Protein AF-A0A3R8VM02-F1 (afdb_monomer_lite)

pLDDT: mean 80.71, std 16.91, range [42.28, 97.25]

Structure (mmCIF, N/CA/C/O backbone):
data_AF-A0A3R8VM02-F1
#
_entry.id   AF-A0A3R8VM02-F1
#
loop_
_atom_site.group_PDB
_atom_site.id
_atom_site.type_symbol
_atom_site.label_atom_id
_atom_site.label_alt_id
_atom_site.label_comp_id
_atom_site.label_asym_id
_atom_site.label_entity_id
_atom_site.label_seq_id
_atom_site.pdbx_PDB_ins_code
_atom_site.Cartn_x
_atom_site.Cartn_y
_atom_site.Cartn_z
_atom_site.occupancy
_ato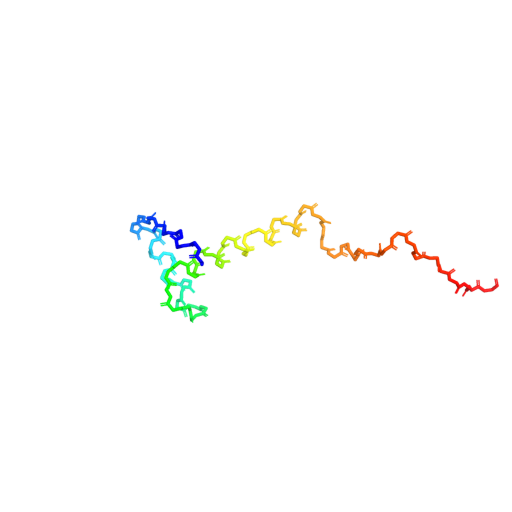m_site.B_iso_or_equiv
_atom_site.auth_seq_id
_atom_site.auth_comp_id
_atom_site.auth_asym_id
_atom_site.auth_atom_id
_atom_site.pdbx_PDB_model_num
ATOM 1 N N . MET A 1 1 ? 16.062 8.570 14.348 1.00 42.28 1 MET A N 1
ATOM 2 C CA . MET A 1 1 ? 15.068 8.248 13.304 1.00 42.28 1 MET A CA 1
ATOM 3 C C . MET A 1 1 ? 14.395 9.556 12.933 1.00 42.28 1 MET A C 1
ATOM 5 O O . MET A 1 1 ? 13.856 10.191 13.827 1.00 42.28 1 MET A O 1
ATOM 9 N N . HIS A 1 2 ? 14.543 10.041 11.698 1.00 48.75 2 HIS A N 1
ATOM 10 C CA . HIS A 1 2 ? 13.885 11.284 11.286 1.00 48.75 2 HIS A CA 1
ATOM 11 C C . HIS A 1 2 ? 12.392 10.992 11.131 1.00 48.75 2 HIS A C 1
ATOM 13 O O . HIS A 1 2 ? 12.013 10.206 10.269 1.00 48.75 2 HIS A O 1
ATOM 19 N N . GLN A 1 3 ? 11.567 11.563 12.006 1.00 53.09 3 GLN A N 1
ATOM 20 C CA . GLN A 1 3 ? 10.116 11.452 11.921 1.00 53.09 3 GLN A CA 1
ATOM 21 C C . GLN A 1 3 ? 9.646 12.411 10.822 1.00 53.09 3 GLN A C 1
ATOM 23 O O . GLN A 1 3 ? 9.329 13.569 11.076 1.00 53.09 3 GLN A O 1
ATOM 28 N N . THR A 1 4 ? 9.710 11.964 9.569 1.00 64.25 4 THR A N 1
ATOM 29 C CA . THR A 1 4 ? 9.072 12.661 8.452 1.00 64.25 4 THR A CA 1
ATOM 30 C C . THR A 1 4 ? 7.588 12.327 8.499 1.00 64.25 4 THR A C 1
ATOM 32 O O . THR A 1 4 ? 7.190 11.265 8.031 1.00 64.25 4 THR A O 1
ATOM 35 N N . GLY A 1 5 ? 6.790 13.193 9.121 1.00 65.81 5 GLY A N 1
ATOM 36 C CA . GLY A 1 5 ? 5.334 13.074 9.089 1.00 65.81 5 GLY A CA 1
ATOM 37 C C . GLY A 1 5 ? 4.796 13.505 7.728 1.00 65.81 5 GLY A C 1
ATOM 38 O O . GLY A 1 5 ? 5.224 14.526 7.185 1.00 65.81 5 GLY A O 1
ATOM 39 N N . PHE A 1 6 ? 3.866 12.735 7.176 1.00 75.94 6 PHE A N 1
ATOM 40 C CA . PHE A 1 6 ? 3.159 13.081 5.949 1.00 75.94 6 PHE A CA 1
ATOM 41 C C . PHE A 1 6 ? 1.780 13.647 6.296 1.00 75.94 6 PHE A C 1
ATOM 43 O O . PHE A 1 6 ? 1.075 13.132 7.163 1.00 75.94 6 PHE A O 1
ATOM 50 N N . THR A 1 7 ? 1.371 14.707 5.606 1.00 86.06 7 THR A N 1
ATOM 51 C CA . THR A 1 7 ? -0.019 15.174 5.628 1.00 86.06 7 THR A CA 1
ATOM 52 C C . THR A 1 7 ? -0.768 14.554 4.464 1.00 86.06 7 THR A C 1
ATOM 54 O O . THR A 1 7 ? -0.322 14.669 3.324 1.00 86.06 7 THR A O 1
ATOM 57 N N . TYR A 1 8 ? -1.907 13.937 4.761 1.00 87.38 8 TYR A N 1
ATOM 58 C CA . TYR A 1 8 ? -2.744 13.237 3.793 1.00 87.38 8 TYR A CA 1
ATOM 59 C C . TYR A 1 8 ? -4.109 13.915 3.704 1.00 87.38 8 TYR A C 1
ATOM 61 O O . TYR A 1 8 ? -4.670 14.305 4.733 1.00 87.38 8 TYR A O 1
ATOM 69 N N . ASN A 1 9 ? -4.666 14.005 2.501 1.00 94.19 9 ASN A N 1
ATOM 70 C CA . ASN A 1 9 ? -6.081 14.324 2.332 1.00 94.19 9 ASN A CA 1
ATOM 71 C C . ASN A 1 9 ? -6.970 13.105 2.671 1.00 94.19 9 ASN A C 1
ATOM 73 O O . ASN A 1 9 ? -6.478 11.996 2.894 1.00 94.19 9 ASN A O 1
ATOM 77 N N . ASP A 1 10 ? -8.288 13.296 2.720 1.00 94.38 10 ASP A N 1
ATOM 78 C CA . ASP A 1 10 ? -9.218 12.239 3.137 1.00 94.38 10 ASP A CA 1
ATOM 79 C C . ASP A 1 10 ? -9.215 11.023 2.194 1.00 94.38 10 ASP A C 1
ATOM 81 O O . ASP A 1 10 ? -9.278 9.879 2.650 1.00 94.38 10 ASP A O 1
ATOM 85 N N . GLU A 1 11 ? -9.080 11.241 0.885 1.00 94.88 11 GLU A N 1
ATOM 86 C CA . GLU A 1 11 ? -9.022 10.160 -0.105 1.00 94.88 11 GLU A CA 1
ATOM 87 C C . GLU A 1 11 ? -7.745 9.323 0.049 1.00 94.88 11 GLU A C 1
ATOM 89 O O . GLU A 1 11 ? -7.787 8.089 0.053 1.00 94.88 11 GLU A O 1
ATOM 94 N N . GLU A 1 12 ? -6.606 9.989 0.239 1.00 94.38 12 GLU A N 1
ATOM 95 C CA . GLU A 1 12 ? -5.312 9.362 0.500 1.00 94.38 12 GLU A CA 1
ATOM 96 C C . GLU A 1 12 ? -5.354 8.545 1.790 1.00 94.38 12 GLU A C 1
ATOM 98 O O . GLU A 1 12 ? -4.900 7.396 1.804 1.00 94.38 12 GLU A O 1
ATOM 103 N N . ARG A 1 13 ? -5.970 9.082 2.854 1.00 95.31 13 ARG A N 1
ATOM 104 C CA . ARG A 1 13 ? -6.166 8.349 4.112 1.00 95.31 13 ARG A CA 1
ATOM 105 C C . ARG A 1 13 ? -6.968 7.076 3.896 1.00 95.31 13 ARG A C 1
ATOM 107 O O . ARG A 1 13 ? -6.538 6.025 4.355 1.00 95.31 13 ARG A O 1
ATOM 114 N N . LEU A 1 14 ? -8.084 7.129 3.169 1.00 96.25 14 LEU A N 1
ATOM 115 C CA . LEU A 1 14 ? -8.910 5.944 2.906 1.00 96.25 14 LEU A CA 1
ATOM 116 C C . LEU A 1 14 ? -8.137 4.840 2.174 1.00 96.25 14 LEU A C 1
ATOM 118 O O . LEU A 1 14 ? -8.308 3.654 2.467 1.00 96.25 14 LEU A O 1
ATOM 122 N N . VAL A 1 15 ? -7.279 5.211 1.224 1.00 95.25 15 VAL A N 1
ATOM 123 C CA . VAL A 1 15 ? -6.422 4.250 0.520 1.00 95.25 15 VAL A CA 1
ATOM 124 C C . VAL A 1 15 ? -5.366 3.669 1.462 1.00 95.25 15 VAL A C 1
ATOM 126 O O . VAL A 1 15 ? -5.164 2.452 1.473 1.00 95.25 15 VAL A O 1
ATOM 129 N N . LEU A 1 16 ? -4.710 4.511 2.262 1.00 95.62 16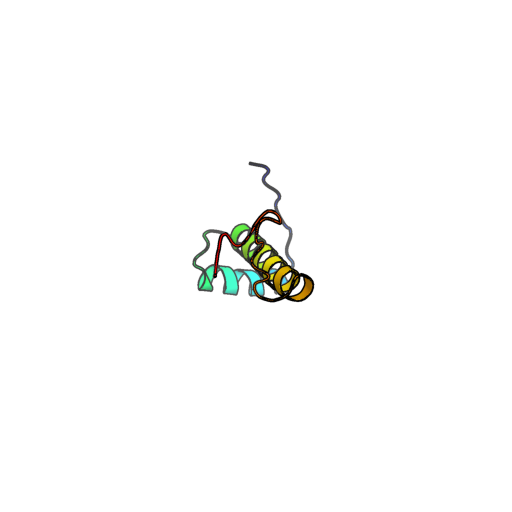 LEU A N 1
ATOM 130 C CA . LEU A 1 16 ? -3.668 4.086 3.196 1.00 95.62 16 LEU A CA 1
ATOM 131 C C . LEU A 1 16 ? -4.211 3.190 4.311 1.00 95.62 16 LEU A C 1
ATOM 133 O O . LEU A 1 16 ? -3.562 2.205 4.646 1.00 95.62 16 LEU A O 1
ATOM 137 N N . GLU A 1 17 ? -5.413 3.462 4.817 1.00 96.75 17 GLU A N 1
ATOM 138 C CA . GLU A 1 17 ? -6.119 2.626 5.798 1.00 96.75 17 GLU A CA 1
ATOM 139 C C . GLU A 1 17 ? -6.333 1.203 5.260 1.00 96.75 17 GLU A C 1
ATOM 141 O O . GLU A 1 17 ? -5.965 0.224 5.909 1.00 96.75 17 GLU A O 1
ATOM 146 N N . ARG A 1 18 ? -6.800 1.064 4.009 1.00 97.06 18 ARG A N 1
ATOM 147 C CA . ARG A 1 18 ? -6.951 -0.256 3.365 1.00 97.06 18 ARG A CA 1
ATOM 148 C C . ARG A 1 18 ? -5.623 -1.002 3.262 1.00 97.06 18 ARG A C 1
ATOM 150 O O . ARG A 1 18 ? -5.571 -2.216 3.463 1.00 97.06 18 ARG A O 1
ATOM 157 N N . VAL A 1 19 ? -4.545 -0.293 2.927 1.00 95.62 19 VAL A N 1
ATOM 158 C CA . VAL A 1 19 ? -3.20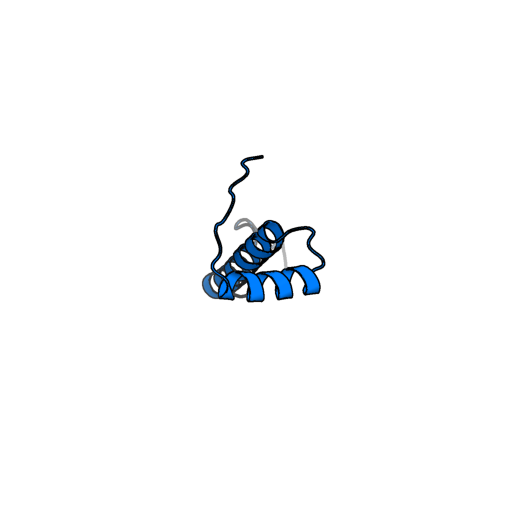9 -0.896 2.841 1.00 95.62 19 VAL A CA 1
ATOM 159 C C . VAL A 1 19 ? -2.710 -1.301 4.224 1.00 95.62 19 VAL A C 1
ATOM 161 O O . VAL A 1 19 ? -2.244 -2.435 4.366 1.00 95.62 19 VAL A O 1
ATOM 164 N N . ARG A 1 20 ? -2.860 -0.428 5.228 1.00 96.44 20 ARG A N 1
ATOM 165 C CA . ARG A 1 20 ? -2.504 -0.687 6.627 1.00 96.44 20 ARG A CA 1
ATOM 166 C C . ARG A 1 20 ? -3.167 -1.965 7.117 1.00 96.44 20 ARG A C 1
ATOM 168 O O . ARG A 1 20 ? -2.464 -2.849 7.596 1.00 96.44 20 ARG A O 1
ATOM 175 N N . ASP A 1 21 ? -4.472 -2.103 6.915 1.00 97.25 21 ASP A N 1
ATOM 176 C CA . ASP A 1 21 ? -5.224 -3.276 7.362 1.00 97.25 21 ASP A CA 1
ATOM 177 C C . ASP A 1 21 ? -4.806 -4.545 6.599 1.00 97.25 21 ASP A C 1
ATOM 179 O O . ASP A 1 21 ? -4.604 -5.600 7.201 1.00 97.25 21 ASP A O 1
ATOM 183 N N . SER A 1 22 ? -4.589 -4.446 5.279 1.00 95.94 22 SER A N 1
ATOM 184 C CA . SER A 1 22 ? -4.189 -5.596 4.450 1.00 95.94 22 SER A CA 1
ATOM 185 C C . SER A 1 22 ? -2.802 -6.154 4.790 1.00 95.94 22 SER A C 1
ATOM 187 O O . SER A 1 22 ? -2.581 -7.360 4.701 1.00 95.94 22 SER A O 1
ATOM 189 N N . GLN A 1 23 ? -1.866 -5.282 5.169 1.00 94.62 23 GLN A N 1
ATOM 190 C CA . GLN A 1 23 ? -0.481 -5.638 5.488 1.00 94.62 23 GLN A CA 1
ATOM 191 C C . GLN A 1 23 ? -0.222 -5.693 7.001 1.00 94.62 23 GLN A C 1
ATOM 193 O O . GLN A 1 23 ? 0.876 -6.058 7.413 1.00 94.62 23 GLN A O 1
ATOM 198 N N . ARG A 1 24 ? -1.235 -5.363 7.818 1.00 96.25 24 ARG A N 1
ATOM 199 C CA . ARG A 1 24 ? -1.183 -5.280 9.285 1.00 96.25 24 ARG A CA 1
ATOM 200 C C . ARG A 1 24 ? -0.101 -4.329 9.805 1.00 96.25 24 ARG A C 1
ATOM 202 O O . ARG A 1 24 ? 0.651 -4.679 10.712 1.00 96.25 24 ARG A O 1
ATOM 209 N N . PHE A 1 25 ? -0.017 -3.134 9.227 1.00 95.75 25 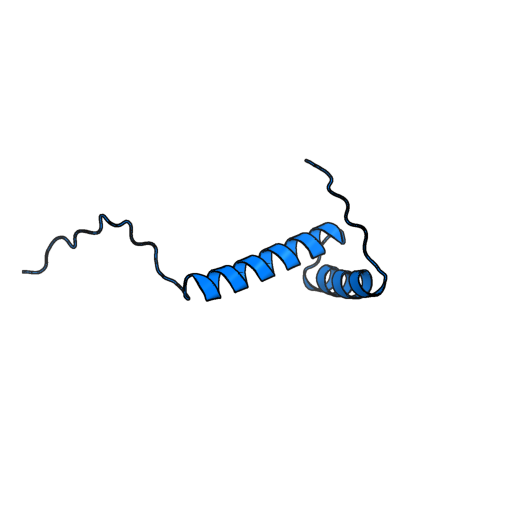PHE A N 1
ATOM 210 C CA . PHE A 1 25 ? 0.881 -2.092 9.728 1.00 95.75 25 PHE A CA 1
ATOM 211 C C . PHE A 1 25 ? 0.311 -1.399 10.968 1.00 95.75 25 PHE A C 1
ATOM 213 O O . PHE A 1 25 ? -0.903 -1.308 11.140 1.00 95.75 25 PHE A O 1
ATOM 220 N N . SER A 1 26 ? 1.197 -0.890 11.824 1.00 92.88 26 SER A N 1
ATOM 221 C CA . SER A 1 26 ? 0.798 -0.230 13.074 1.00 92.88 26 SER A CA 1
ATOM 222 C C . SER A 1 26 ? 0.278 1.193 12.863 1.00 92.88 26 SER A C 1
ATOM 224 O O . SER A 1 26 ? -0.521 1.678 13.657 1.00 92.88 26 SER A O 1
ATOM 226 N N . ASP A 1 27 ? 0.728 1.865 11.804 1.00 92.50 27 ASP A N 1
ATOM 227 C CA . ASP A 1 27 ? 0.399 3.256 11.504 1.00 92.50 27 ASP A CA 1
ATOM 228 C C . ASP A 1 27 ? 0.323 3.502 9.985 1.00 92.50 27 ASP A C 1
ATOM 230 O O . ASP A 1 27 ? 0.662 2.637 9.168 1.00 92.50 27 ASP A O 1
ATOM 234 N N . LEU A 1 28 ? -0.187 4.677 9.603 1.00 93.50 28 LEU A N 1
ATOM 235 C CA . LEU A 1 28 ? -0.359 5.058 8.197 1.00 93.50 28 LEU A CA 1
ATOM 236 C C . LEU A 1 28 ? 0.963 5.395 7.501 1.00 93.50 28 LEU A C 1
ATOM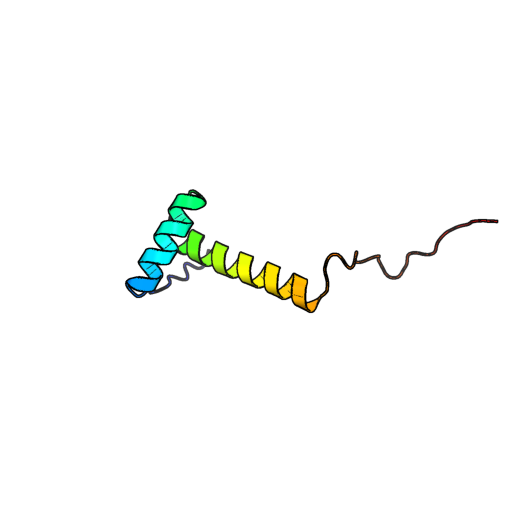 238 O O . LEU A 1 28 ? 1.068 5.183 6.293 1.00 93.50 28 LEU A O 1
ATOM 242 N N . ASP A 1 29 ? 1.973 5.855 8.236 1.00 92.19 29 ASP A N 1
ATOM 243 C CA . ASP A 1 29 ? 3.273 6.203 7.660 1.00 92.19 29 ASP A CA 1
ATOM 244 C C . ASP A 1 29 ? 4.009 4.943 7.188 1.00 92.19 29 ASP A C 1
ATOM 246 O O . ASP A 1 29 ? 4.582 4.929 6.098 1.00 92.19 29 ASP A O 1
ATOM 250 N N . GLN A 1 30 ? 3.894 3.833 7.921 1.00 93.06 30 GLN A N 1
ATOM 251 C CA . GLN A 1 30 ? 4.376 2.520 7.486 1.00 93.06 30 GLN A CA 1
ATOM 252 C C . GLN A 1 30 ? 3.667 2.035 6.215 1.00 93.06 30 GLN A C 1
ATOM 254 O O . GLN A 1 30 ? 4.306 1.482 5.312 1.00 93.06 30 GLN A O 1
ATOM 259 N N . ALA A 1 31 ? 2.354 2.260 6.108 1.00 95.19 31 ALA A N 1
ATOM 260 C CA . ALA A 1 31 ? 1.597 1.928 4.903 1.00 95.19 31 ALA A CA 1
ATOM 261 C C . ALA A 1 31 ? 2.043 2.779 3.700 1.00 95.19 31 ALA A C 1
ATOM 263 O O . ALA A 1 31 ? 2.223 2.246 2.597 1.00 95.19 31 ALA A O 1
ATOM 264 N N . ALA A 1 32 ? 2.285 4.076 3.915 1.00 94.00 32 ALA A N 1
ATOM 265 C CA . ALA A 1 32 ? 2.794 4.991 2.899 1.00 94.00 32 ALA A CA 1
ATOM 266 C C . ALA A 1 32 ? 4.206 4.597 2.441 1.00 94.00 32 ALA A C 1
ATOM 268 O O . ALA A 1 32 ? 4.451 4.450 1.238 1.00 94.00 32 ALA A O 1
ATOM 269 N N . GLU A 1 33 ? 5.118 4.327 3.379 1.00 93.56 33 GLU A N 1
ATOM 270 C CA . GLU A 1 33 ? 6.471 3.861 3.075 1.00 93.56 33 GLU A CA 1
ATOM 271 C C . GLU A 1 33 ? 6.428 2.566 2.253 1.00 93.56 33 GLU A C 1
ATOM 273 O O . GLU A 1 33 ? 7.110 2.430 1.229 1.00 93.56 33 GLU A O 1
ATOM 278 N N . TRP A 1 34 ? 5.590 1.610 2.656 1.00 94.75 34 TRP A N 1
ATOM 279 C CA . TRP A 1 34 ? 5.446 0.351 1.939 1.00 94.75 34 TRP A CA 1
ATOM 280 C C . TRP A 1 34 ? 4.937 0.546 0.508 1.00 94.75 34 TRP A C 1
ATOM 282 O O . TRP A 1 34 ? 5.467 -0.083 -0.418 1.00 94.75 34 TRP A O 1
ATOM 292 N N . LEU A 1 35 ? 3.954 1.427 0.292 1.00 93.56 35 LEU A N 1
ATOM 293 C CA . LEU A 1 35 ? 3.455 1.753 -1.047 1.00 93.56 35 LEU A CA 1
ATOM 294 C C . LEU A 1 35 ? 4.553 2.350 -1.927 1.00 93.56 35 LEU A C 1
ATOM 296 O O . LEU A 1 35 ? 4.742 1.893 -3.061 1.00 93.56 35 LEU A O 1
ATOM 300 N N . ILE A 1 36 ? 5.313 3.312 -1.398 1.00 92.75 36 ILE A N 1
ATOM 301 C CA . ILE A 1 36 ? 6.434 3.945 -2.105 1.00 92.75 36 ILE A CA 1
ATOM 302 C C . ILE A 1 36 ? 7.472 2.886 -2.485 1.00 92.75 36 ILE A C 1
ATOM 304 O O . ILE A 1 36 ? 7.815 2.740 -3.662 1.00 92.75 36 ILE A O 1
ATOM 308 N N . ARG A 1 37 ? 7.920 2.067 -1.524 1.00 93.50 37 ARG A N 1
ATOM 309 C CA . ARG A 1 37 ? 8.899 0.991 -1.766 1.00 93.50 37 ARG A CA 1
ATOM 310 C C . ARG A 1 37 ? 8.390 -0.018 -2.791 1.00 93.50 37 ARG A C 1
ATOM 312 O O . ARG A 1 37 ? 9.143 -0.453 -3.663 1.00 93.50 37 ARG A O 1
ATOM 319 N N . THR A 1 38 ? 7.113 -0.378 -2.726 1.00 93.62 38 THR A N 1
ATOM 320 C CA . THR A 1 38 ? 6.482 -1.310 -3.667 1.00 93.62 38 THR A CA 1
ATOM 321 C C . THR A 1 38 ? 6.439 -0.733 -5.077 1.00 93.62 38 THR A C 1
ATOM 323 O O . THR A 1 38 ? 6.774 -1.430 -6.041 1.00 93.62 38 THR A O 1
ATOM 326 N N . ARG A 1 39 ? 6.085 0.549 -5.223 1.00 93.31 39 ARG A N 1
ATOM 327 C CA . ARG A 1 39 ? 6.102 1.239 -6.515 1.00 93.31 39 ARG A CA 1
ATOM 328 C C . ARG A 1 39 ? 7.515 1.314 -7.082 1.00 93.31 39 ARG A C 1
ATOM 330 O O . ARG A 1 39 ? 7.699 0.950 -8.242 1.00 93.31 39 ARG A O 1
ATOM 337 N N . LEU A 1 40 ? 8.496 1.707 -6.271 1.00 92.12 40 LEU A N 1
ATOM 338 C CA . LEU A 1 40 ? 9.901 1.780 -6.674 1.00 92.12 40 LEU A CA 1
ATOM 339 C C . LEU A 1 40 ? 10.429 0.423 -7.135 1.00 92.12 40 LEU A C 1
ATOM 341 O O . LEU A 1 40 ? 11.011 0.342 -8.211 1.00 92.12 40 LEU A O 1
ATOM 345 N N . ARG A 1 41 ? 10.151 -0.665 -6.403 1.00 90.06 41 ARG A N 1
ATOM 346 C CA . ARG A 1 41 ? 10.531 -2.022 -6.836 1.00 90.06 41 ARG A CA 1
ATOM 347 C C . ARG A 1 41 ? 9.919 -2.383 -8.187 1.00 90.06 41 ARG A C 1
ATOM 349 O O . ARG A 1 41 ? 10.620 -2.886 -9.058 1.00 90.06 41 ARG A O 1
ATOM 356 N N . ARG A 1 42 ? 8.627 -2.108 -8.394 1.00 90.00 42 ARG A N 1
ATOM 357 C CA . ARG A 1 42 ? 7.949 -2.384 -9.675 1.00 90.00 42 ARG A CA 1
ATOM 358 C C . ARG A 1 42 ? 8.553 -1.579 -10.825 1.00 90.00 42 ARG A C 1
ATOM 360 O O . ARG A 1 42 ? 8.728 -2.118 -11.913 1.00 90.00 42 ARG A O 1
ATOM 367 N N . VAL A 1 43 ? 8.859 -0.305 -10.588 1.00 89.75 43 VAL A N 1
ATOM 368 C CA . VAL A 1 43 ? 9.486 0.587 -11.572 1.00 89.75 43 VAL A CA 1
ATOM 369 C C . VAL A 1 43 ? 10.907 0.121 -11.889 1.00 89.75 43 VAL A C 1
ATOM 371 O O . VAL A 1 43 ? 11.230 -0.046 -13.061 1.00 89.75 43 VAL A O 1
ATOM 374 N N . ALA A 1 44 ? 11.709 -0.203 -10.875 1.00 87.50 44 ALA A N 1
ATOM 375 C CA . ALA A 1 44 ? 13.057 -0.739 -11.043 1.00 87.50 44 ALA A CA 1
ATOM 376 C C . ALA A 1 44 ? 13.064 -2.045 -11.854 1.00 87.50 44 ALA A C 1
ATOM 378 O O . ALA A 1 44 ? 13.867 -2.192 -12.768 1.00 87.50 44 ALA A O 1
ATOM 379 N N . VAL A 1 45 ? 12.125 -2.964 -11.596 1.00 85.69 45 VAL A N 1
ATOM 380 C CA . VAL A 1 45 ? 11.983 -4.204 -12.384 1.00 85.69 45 VAL A CA 1
ATOM 381 C C . VAL A 1 45 ? 11.635 -3.916 -13.847 1.00 85.69 45 VAL A C 1
ATOM 383 O O . VAL A 1 45 ? 12.135 -4.602 -14.737 1.00 85.69 45 VAL A O 1
ATOM 386 N N . LYS A 1 46 ? 10.791 -2.912 -14.118 1.00 84.81 46 LYS A N 1
ATOM 387 C CA . LYS A 1 46 ? 10.458 -2.506 -15.493 1.00 84.81 46 LYS A CA 1
ATOM 388 C C . LYS A 1 46 ? 11.647 -1.865 -16.215 1.00 84.81 46 LYS A C 1
ATOM 390 O O . LYS A 1 46 ? 11.859 -2.170 -17.379 1.00 84.81 46 LYS A O 1
ATOM 395 N N . LEU A 1 47 ? 12.404 -1.005 -15.532 1.00 83.69 47 LEU A N 1
ATOM 396 C CA . LEU A 1 47 ? 13.566 -0.302 -16.091 1.00 83.69 47 LEU A CA 1
ATOM 397 C C . LEU A 1 47 ? 14.761 -1.230 -16.325 1.00 83.69 47 LEU A C 1
ATOM 399 O O . LEU A 1 47 ? 15.379 -1.182 -17.382 1.00 83.69 47 LEU A O 1
ATOM 403 N N . CYS A 1 48 ? 15.087 -2.080 -15.352 1.00 76.62 48 CYS A N 1
ATOM 404 C CA . CYS A 1 48 ? 16.284 -2.923 -15.395 1.00 76.62 48 CYS A CA 1
ATOM 405 C C . CYS A 1 48 ? 16.048 -4.300 -16.044 1.00 76.62 48 CYS A C 1
ATOM 407 O O . CYS A 1 48 ? 17.004 -5.048 -16.255 1.00 76.62 48 CYS A O 1
ATOM 409 N N . GLY A 1 49 ? 14.793 -4.637 -16.364 1.00 67.75 49 GLY A N 1
ATOM 410 C CA . GLY A 1 49 ? 14.380 -5.964 -16.813 1.00 67.75 49 GLY A CA 1
ATOM 411 C C . GLY A 1 49 ? 14.262 -6.963 -15.655 1.00 67.75 49 GLY A C 1
ATOM 412 O O . GLY A 1 49 ? 15.018 -6.924 -14.681 1.00 67.75 49 GLY A O 1
ATOM 413 N N . ARG A 1 50 ? 13.291 -7.885 -15.753 1.00 61.88 50 ARG A N 1
ATOM 414 C CA . ARG A 1 50 ? 13.130 -9.017 -14.825 1.00 61.88 50 ARG A CA 1
ATOM 415 C C . ARG A 1 50 ? 14.439 -9.803 -14.770 1.00 61.88 50 ARG A C 1
ATOM 417 O O . ARG A 1 50 ? 14.829 -10.402 -15.764 1.00 61.88 50 ARG A O 1
ATOM 424 N N . SER A 1 51 ? 15.082 -9.819 -13.607 1.00 57.78 51 SER A N 1
ATOM 425 C CA . SER A 1 51 ? 16.190 -10.731 -13.322 1.00 57.78 51 SER A CA 1
ATOM 426 C C . SER A 1 51 ? 17.333 -10.677 -14.341 1.00 57.78 51 SER A C 1
ATOM 428 O O . SER A 1 51 ? 17.805 -11.721 -14.786 1.00 57.78 51 SER A O 1
ATOM 430 N N . ARG A 1 52 ? 17.866 -9.488 -14.665 1.00 57.06 52 ARG A N 1
ATOM 431 C CA . ARG A 1 52 ? 19.300 -9.464 -14.991 1.00 57.06 52 ARG A CA 1
ATOM 432 C C . ARG A 1 52 ? 20.012 -9.844 -13.702 1.00 57.06 52 ARG A C 1
ATOM 434 O O . ARG A 1 52 ? 20.221 -8.999 -12.836 1.00 57.06 52 ARG A O 1
ATOM 441 N N . ALA A 1 53 ? 20.288 -11.137 -13.535 1.00 63.94 53 ALA A N 1
ATOM 442 C CA . ALA A 1 53 ? 21.261 -11.586 -12.563 1.00 63.94 53 ALA A CA 1
ATOM 443 C C . ALA A 1 53 ? 22.500 -10.722 -12.801 1.00 63.94 53 ALA A C 1
ATOM 445 O O . ALA A 1 53 ? 23.055 -10.707 -13.903 1.00 63.94 53 ALA A O 1
ATOM 446 N N . LEU A 1 54 ? 22.853 -9.913 -11.804 1.00 59.81 54 LEU A N 1
ATOM 447 C CA . LEU A 1 54 ? 24.103 -9.176 -11.804 1.00 59.81 54 LEU A CA 1
ATOM 448 C C . LEU A 1 54 ? 25.193 -10.226 -11.601 1.00 59.81 54 LEU A C 1
ATOM 450 O O . LEU A 1 54 ? 25.672 -10.435 -10.491 1.00 59.81 54 LEU A O 1
ATOM 454 N N . TYR A 1 55 ? 25.524 -10.954 -12.666 1.00 64.00 55 TYR A N 1
ATOM 455 C CA . TYR A 1 55 ? 26.765 -11.698 -12.702 1.00 64.00 55 TYR A CA 1
ATOM 456 C C . TYR A 1 55 ? 27.861 -10.653 -12.564 1.00 64.00 55 TYR A C 1
ATOM 458 O O . TYR A 1 55 ? 27.916 -9.686 -13.329 1.00 64.00 55 TYR A O 1
ATOM 466 N N . SER A 1 56 ? 28.698 -10.815 -11.546 1.00 57.41 56 SER A N 1
ATOM 467 C CA . SER A 1 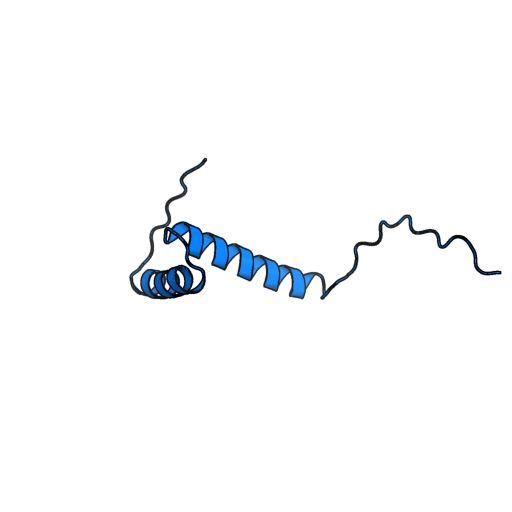56 ? 29.945 -10.078 -11.463 1.00 57.41 56 SER A CA 1
ATOM 468 C C . SER A 1 56 ? 30.648 -10.224 -12.815 1.00 57.41 56 SER A C 1
ATOM 470 O O . SER A 1 56 ? 30.805 -11.334 -13.321 1.00 57.41 56 SER A O 1
ATOM 472 N N . ALA A 1 57 ? 31.051 -9.104 -13.422 1.00 62.09 57 ALA A N 1
ATOM 473 C CA . ALA A 1 57 ? 31.658 -9.057 -14.759 1.00 62.09 57 ALA A CA 1
ATOM 474 C C . ALA A 1 57 ? 32.976 -9.864 -14.888 1.00 62.09 57 ALA A C 1
ATOM 476 O O . ALA A 1 57 ? 33.575 -9.900 -15.955 1.00 62.09 57 ALA A O 1
ATOM 477 N N . ASN A 1 58 ? 33.393 -10.545 -13.814 1.00 58.47 58 ASN A N 1
ATOM 478 C CA . ASN A 1 58 ? 34.531 -11.454 -13.730 1.00 58.47 58 ASN A CA 1
ATOM 479 C C . ASN A 1 58 ? 34.141 -12.943 -13.762 1.00 58.47 58 ASN A C 1
ATOM 481 O O . ASN A 1 58 ? 34.956 -13.788 -13.390 1.00 58.47 58 ASN A O 1
ATOM 485 N N . TYR A 1 59 ? 32.927 -13.309 -14.188 1.00 60.03 59 TYR A N 1
ATOM 486 C CA . TYR A 1 59 ? 32.621 -14.716 -14.454 1.00 60.03 59 TYR A CA 1
ATOM 487 C C . TYR A 1 59 ? 33.399 -15.196 -15.690 1.00 60.03 59 TYR A C 1
ATOM 489 O O . TYR A 1 59 ? 32.933 -15.101 -16.824 1.00 60.03 59 TYR A O 1
ATOM 497 N N . LYS A 1 60 ? 34.613 -15.707 -15.464 1.00 61.78 60 LYS A N 1
ATOM 498 C CA . LYS A 1 60 ? 35.345 -16.526 -16.430 1.00 61.78 60 LYS A CA 1
ATOM 499 C C . LYS A 1 60 ? 34.817 -17.957 -16.287 1.00 61.78 60 LYS A C 1
ATOM 501 O O . LYS A 1 60 ? 35.082 -18.564 -15.247 1.00 61.78 60 LYS A O 1
ATOM 506 N N . PRO A 1 61 ? 34.085 -18.515 -17.268 1.00 52.56 61 PRO A N 1
ATOM 507 C CA . PRO A 1 61 ? 33.758 -19.932 -17.243 1.00 52.56 61 PRO A CA 1
ATOM 508 C C . PRO A 1 61 ? 35.075 -20.709 -17.337 1.00 52.56 61 PRO A C 1
ATOM 510 O O . PRO A 1 61 ? 35.731 -20.746 -18.377 1.00 52.56 61 PRO A O 1
ATOM 513 N N . GLN A 1 62 ? 35.512 -21.266 -16.210 1.00 62.62 62 GLN A N 1
ATOM 514 C CA . GLN A 1 62 ? 36.609 -22.222 -16.176 1.00 62.62 62 GLN A CA 1
ATOM 515 C C . GLN A 1 62 ? 36.080 -23.539 -16.748 1.00 62.62 62 GLN A C 1
ATOM 517 O O . GLN A 1 62 ? 35.353 -24.260 -16.075 1.00 62.62 62 GLN A O 1
ATOM 522 N N . GLY A 1 63 ? 36.455 -23.816 -17.996 1.00 60.53 63 GLY A N 1
ATOM 523 C CA . GLY A 1 63 ? 36.596 -25.167 -18.529 1.00 60.53 63 GLY A CA 1
ATOM 524 C C . GLY A 1 63 ? 35.319 -25.871 -18.985 1.00 60.53 63 GLY A C 1
ATOM 525 O O . GLY A 1 63 ? 34.583 -26.452 -18.194 1.00 60.53 63 GLY A O 1
ATOM 526 N N . SER A 1 64 ? 35.163 -25.987 -20.303 1.00 51.31 64 SER A N 1
ATOM 527 C CA . SER A 1 64 ? 34.716 -27.255 -20.875 1.00 51.31 64 SER A CA 1
ATOM 528 C C . SER A 1 64 ? 35.474 -27.527 -22.174 1.00 51.31 64 SER A C 1
ATOM 530 O O . SER A 1 64 ? 35.276 -26.814 -23.156 1.00 51.31 64 SER A O 1
ATOM 532 N N . ARG A 1 65 ? 36.275 -28.600 -22.110 1.00 49.28 65 ARG A N 1
ATOM 533 C CA . ARG A 1 65 ? 37.121 -29.250 -23.128 1.00 49.28 65 ARG A CA 1
ATOM 534 C C . ARG A 1 65 ? 38.510 -28.669 -23.348 1.00 49.28 65 ARG A C 1
ATOM 536 O O . ARG A 1 65 ? 38.625 -27.509 -23.786 1.00 49.28 65 ARG A O 1
#

Radius of gyration: 19.67 Å; chains: 1; bounding box: 46×44×36 Å

Secondary structure (DSSP, 8-state):
----PPP--HHHHHHHHHHHHHHT-SSHHHHHHHHHHHHHHHHHHHHH-TT-----TT-------

Sequence (65 aa):
MHQTGFTYNDEERLVLERVRDSQRFSDLDQAAEWLIRTRLRRVAVKLCGRSRALYSANYKPQGSR

Foldseek 3Di:
DPPPDDDDDPVLVVVLVVQCVVVVPPDSVVSVVVVVVVVVVVVCCVVVPPDPPPDPPPPDPPDDD